Protein AF-A0A0Q0ZJF1-F1 (afdb_monomer_lite)

pLDDT: mean 91.46, std 5.4, range [70.0, 96.75]

Radius of gyration: 11.17 Å; chains: 1; bounding box: 30×26×27 Å

Foldseek 3Di:
DDWDWDADPNWIWIWADDPQQKIFIDTPNHTQFIKHWDQDPVGTQIATPGPSADSVRRRVVVVVVVVVVD

Structure (mmCIF, N/CA/C/O backbone):
data_AF-A0A0Q0ZJF1-F1
#
_entry.id   AF-A0A0Q0ZJF1-F1
#
loop_
_atom_site.group_PDB
_atom_site.id
_atom_site.type_symbol
_atom_site.label_atom_id
_atom_site.label_alt_id
_atom_site.label_comp_id
_atom_site.label_asym_id
_atom_site.label_entity_id
_atom_site.label_seq_id
_atom_site.pdbx_PDB_ins_code
_atom_site.Cartn_x
_atom_site.Cartn_y
_atom_site.Cartn_z
_atom_site.occupancy
_atom_site.B_iso_or_equiv
_atom_site.auth_seq_id
_atom_site.auth_comp_id
_atom_site.auth_asym_id
_atom_site.auth_atom_id
_atom_site.pdbx_PDB_model_num
ATOM 1 N N . MET A 1 1 ? 3.537 14.417 5.008 1.00 70.00 1 MET A N 1
ATOM 2 C CA . MET A 1 1 ? 2.366 14.513 4.112 1.00 70.00 1 MET A CA 1
ATOM 3 C C . MET A 1 1 ? 1.116 14.153 4.906 1.00 70.00 1 MET A C 1
ATOM 5 O O . MET A 1 1 ? 1.249 13.486 5.929 1.00 70.00 1 MET A O 1
ATOM 9 N N . GLU A 1 2 ? -0.056 14.644 4.504 1.00 84.31 2 GLU A N 1
ATOM 10 C CA . GLU A 1 2 ? -1.330 14.314 5.162 1.00 84.31 2 GLU A CA 1
ATOM 11 C C . GLU A 1 2 ? -1.892 12.992 4.620 1.00 84.31 2 GLU A C 1
ATOM 13 O O . GLU A 1 2 ? -1.598 12.606 3.491 1.00 84.31 2 GLU A O 1
ATOM 18 N N . SER A 1 3 ? -2.660 12.274 5.439 1.00 91.50 3 SER A N 1
ATOM 19 C CA . SER A 1 3 ? -3.418 11.106 4.979 1.00 91.50 3 SER A CA 1
ATOM 20 C C . SER A 1 3 ? -4.581 11.538 4.093 1.00 91.50 3 SER A C 1
ATOM 22 O O . SER A 1 3 ? -5.193 12.574 4.356 1.00 91.50 3 SER A O 1
ATOM 24 N N . PHE A 1 4 ? -4.933 10.710 3.119 1.00 93.81 4 PHE A N 1
ATOM 25 C CA . PHE A 1 4 ? -6.047 10.953 2.207 1.00 93.81 4 PHE A CA 1
ATOM 26 C C . PHE A 1 4 ? -6.848 9.674 1.965 1.00 93.81 4 PHE A C 1
ATOM 28 O O . PHE A 1 4 ? -6.435 8.575 2.340 1.00 93.81 4 PHE A O 1
ATOM 35 N N . GLU A 1 5 ? -8.030 9.834 1.382 1.00 94.75 5 GLU A N 1
ATOM 36 C CA . GLU A 1 5 ? -8.953 8.742 1.094 1.00 94.75 5 GLU A CA 1
ATOM 37 C C . GLU A 1 5 ? -9.111 8.586 -0.418 1.00 94.75 5 GLU A C 1
ATOM 39 O O . GLU A 1 5 ? -9.236 9.574 -1.139 1.00 94.75 5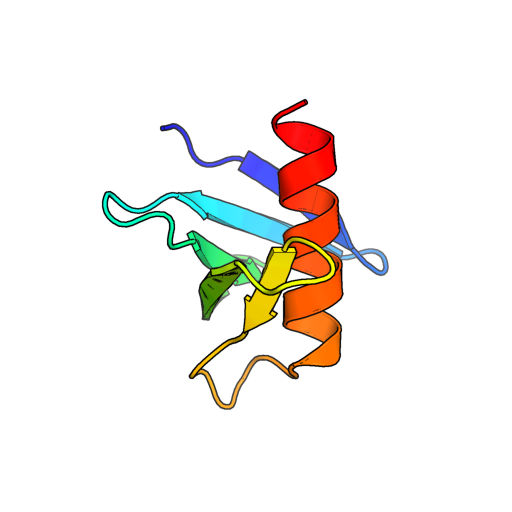 GLU A O 1
ATOM 44 N N . ILE A 1 6 ? -9.125 7.340 -0.885 1.00 94.12 6 ILE A N 1
ATOM 45 C CA . ILE A 1 6 ? -9.410 6.976 -2.275 1.00 94.12 6 ILE A CA 1
ATOM 46 C C . ILE A 1 6 ? -10.579 5.990 -2.317 1.00 94.12 6 ILE A C 1
ATOM 48 O O . ILE A 1 6 ? -10.766 5.190 -1.397 1.00 94.12 6 ILE A O 1
ATOM 52 N N . GLU A 1 7 ? -11.360 6.023 -3.394 1.00 93.06 7 GLU A N 1
ATOM 53 C CA . GLU A 1 7 ? -12.410 5.034 -3.637 1.00 93.06 7 GLU A CA 1
ATOM 54 C C . GLU A 1 7 ? -11.909 3.951 -4.593 1.00 93.06 7 GLU A C 1
ATOM 56 O O . GLU A 1 7 ? -11.560 4.229 -5.739 1.00 93.06 7 GLU A O 1
ATOM 61 N N . LEU A 1 8 ? -11.916 2.696 -4.142 1.00 92.25 8 LEU A N 1
ATOM 62 C CA . LEU A 1 8 ? -11.506 1.548 -4.945 1.00 92.25 8 LEU A CA 1
ATOM 63 C C . LEU A 1 8 ? -12.531 0.425 -4.809 1.00 92.25 8 LEU A C 1
ATOM 65 O O . LEU A 1 8 ? -12.844 -0.025 -3.710 1.00 92.25 8 LEU A O 1
ATOM 69 N N . LEU A 1 9 ? -13.082 -0.029 -5.940 1.00 89.38 9 LEU A N 1
ATOM 70 C CA . LEU A 1 9 ? -14.082 -1.107 -5.998 1.00 89.38 9 LEU A CA 1
ATOM 71 C C . LEU A 1 9 ? -15.304 -0.876 -5.078 1.00 89.38 9 LEU A C 1
ATOM 73 O O . LEU A 1 9 ? -15.888 -1.826 -4.555 1.00 89.38 9 LEU A O 1
ATOM 77 N N . GLY A 1 10 ? -15.700 0.387 -4.884 1.00 89.62 10 GLY A N 1
ATOM 78 C CA . GLY A 1 10 ? -16.812 0.772 -4.008 1.00 89.62 10 GLY A CA 1
ATOM 79 C C . GLY A 1 10 ? -16.484 0.747 -2.512 1.00 89.62 10 GLY A C 1
ATOM 80 O O . GLY A 1 10 ? -17.405 0.759 -1.696 1.00 89.62 10 GLY A O 1
ATOM 81 N N . LYS A 1 11 ? -15.198 0.689 -2.150 1.00 90.31 11 LYS A N 1
ATOM 82 C CA . LYS A 1 11 ? -14.705 0.813 -0.778 1.00 90.31 11 LYS A CA 1
ATOM 83 C C . LYS A 1 11 ? -13.883 2.083 -0.613 1.00 90.31 11 LYS A C 1
ATOM 85 O O . LYS A 1 11 ? -13.183 2.488 -1.539 1.00 90.31 11 LYS A O 1
ATOM 90 N N . VAL A 1 12 ? -13.931 2.654 0.587 1.00 93.50 12 VAL A N 1
ATOM 91 C CA . VAL A 1 12 ? -13.072 3.774 0.975 1.00 93.50 12 VAL A CA 1
ATOM 92 C C . VAL A 1 12 ? -11.783 3.216 1.563 1.00 93.50 12 VAL A C 1
ATOM 94 O O . VAL A 1 12 ? -11.800 2.492 2.563 1.00 93.50 12 VAL A O 1
ATOM 97 N N . ILE A 1 13 ? -10.669 3.553 0.925 1.00 96.12 13 ILE A N 1
ATOM 98 C CA . ILE A 1 13 ? -9.328 3.177 1.349 1.00 96.12 13 ILE A CA 1
ATOM 99 C C . ILE A 1 13 ? -8.643 4.428 1.878 1.00 96.12 13 ILE A C 1
ATOM 101 O O . ILE A 1 13 ? -8.498 5.416 1.162 1.00 96.12 13 ILE A O 1
ATOM 105 N N . THR A 1 14 ? -8.212 4.392 3.134 1.00 96.75 14 THR A N 1
ATOM 106 C CA . THR A 1 14 ? -7.389 5.457 3.703 1.00 96.75 14 THR A CA 1
ATOM 107 C C . THR A 1 14 ? -5.928 5.129 3.451 1.00 96.75 14 THR A C 1
ATOM 109 O O . THR A 1 14 ? -5.436 4.065 3.837 1.00 96.75 14 THR A O 1
ATOM 112 N N . VAL A 1 15 ? -5.229 6.070 2.833 1.00 95.69 15 VAL A N 1
ATOM 113 C CA . VAL A 1 15 ? -3.806 5.995 2.544 1.00 95.69 15 VAL A CA 1
ATOM 114 C C . VAL A 1 15 ? -3.079 6.982 3.445 1.00 95.69 15 VAL A C 1
ATOM 116 O O . VAL A 1 15 ? -3.437 8.160 3.537 1.00 95.69 15 VAL A O 1
ATOM 119 N N . ARG A 1 16 ? -2.036 6.506 4.125 1.00 95.44 16 ARG A N 1
ATOM 120 C CA . ARG A 1 16 ? -1.180 7.345 4.957 1.00 95.44 16 ARG A CA 1
ATOM 121 C C . ARG A 1 16 ? 0.274 7.269 4.479 1.00 95.44 16 ARG A C 1
ATOM 123 O O . ARG A 1 16 ? 0.904 6.229 4.658 1.00 95.44 16 ARG A O 1
ATOM 130 N N . PRO A 1 17 ? 0.822 8.360 3.924 1.00 93.56 17 PRO A N 1
ATOM 131 C CA . PRO A 1 17 ? 2.226 8.416 3.528 1.00 93.56 17 PRO A CA 1
ATOM 132 C C . PRO A 1 17 ? 3.161 8.325 4.741 1.00 93.56 17 PRO A C 1
ATOM 134 O O . PRO A 1 17 ? 2.905 8.927 5.791 1.00 93.56 17 PRO A O 1
ATOM 137 N N . LEU A 1 18 ? 4.258 7.590 4.573 1.00 91.81 18 LEU A N 1
ATOM 138 C CA . LEU A 1 18 ? 5.365 7.464 5.518 1.00 91.81 18 LEU A CA 1
ATOM 139 C C . LEU A 1 18 ? 6.555 8.335 5.085 1.00 91.81 18 LEU A C 1
ATOM 141 O O . LEU A 1 18 ? 6.603 8.855 3.974 1.00 91.81 18 LEU A O 1
ATOM 145 N N . ASP A 1 19 ? 7.559 8.476 5.953 1.00 85.81 19 ASP A N 1
ATOM 146 C CA . ASP A 1 19 ? 8.792 9.226 5.655 1.00 85.81 19 ASP A CA 1
ATOM 147 C C . ASP A 1 19 ? 9.684 8.574 4.570 1.00 85.81 19 ASP A C 1
ATOM 149 O O . ASP A 1 19 ? 10.705 9.147 4.199 1.00 85.81 19 ASP A O 1
ATOM 153 N N . SER A 1 20 ? 9.359 7.370 4.080 1.00 78.94 20 SER A N 1
ATOM 154 C CA . SER A 1 20 ? 10.224 6.542 3.213 1.00 78.94 20 SER A CA 1
ATOM 155 C C . SER A 1 20 ? 9.594 6.181 1.863 1.00 78.94 20 SER A C 1
ATOM 157 O O . SER A 1 20 ? 9.765 5.060 1.409 1.00 78.94 20 SER A O 1
ATOM 159 N N . GLU A 1 21 ? 8.825 7.093 1.255 1.00 86.75 21 GLU A N 1
ATOM 160 C CA . GLU A 1 21 ? 8.072 6.877 -0.010 1.00 86.75 21 GLU A CA 1
ATOM 161 C C . GLU A 1 21 ? 7.041 5.727 0.044 1.00 86.75 21 GLU A C 1
ATOM 163 O O . GLU A 1 21 ? 6.317 5.479 -0.912 1.00 86.75 21 GLU A O 1
ATOM 168 N N . ASP A 1 22 ? 6.937 5.060 1.189 1.00 93.50 22 ASP A N 1
ATOM 169 C CA . ASP A 1 22 ? 5.981 4.014 1.507 1.00 93.50 22 ASP A CA 1
ATOM 170 C C . ASP A 1 22 ? 4.636 4.589 1.966 1.00 93.50 22 ASP A C 1
ATOM 172 O O . ASP A 1 22 ? 4.554 5.695 2.510 1.00 93.50 22 ASP A O 1
ATOM 176 N N . TYR A 1 23 ? 3.580 3.786 1.838 1.00 95.19 23 TYR A N 1
ATOM 177 C CA . TYR A 1 23 ? 2.231 4.173 2.236 1.00 95.19 23 TYR A CA 1
ATOM 178 C C . TYR A 1 23 ? 1.556 3.076 3.057 1.00 95.19 23 TYR A C 1
ATOM 180 O O . TYR A 1 23 ? 1.446 1.929 2.623 1.00 95.19 23 TYR A O 1
ATOM 188 N N . GLU A 1 24 ? 1.063 3.429 4.244 1.00 96.00 24 GLU A N 1
ATOM 189 C CA . GLU A 1 24 ? 0.168 2.569 5.016 1.00 96.00 24 GLU A CA 1
ATOM 190 C C . GLU A 1 24 ? -1.236 2.596 4.404 1.00 96.00 24 GLU A C 1
ATOM 192 O O . GLU A 1 24 ? -1.771 3.658 4.081 1.00 96.00 24 GLU A O 1
ATOM 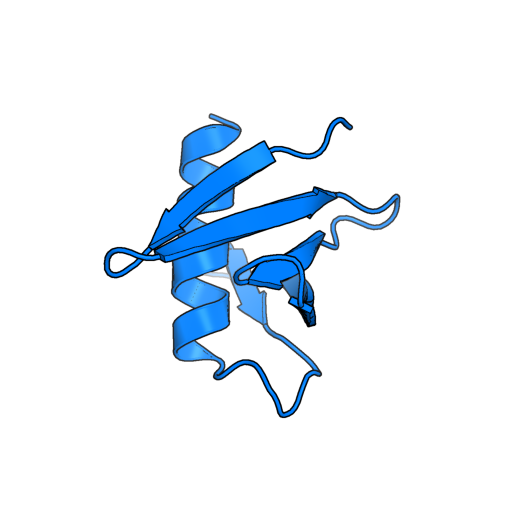197 N N . VAL A 1 25 ? -1.851 1.421 4.298 1.00 96.69 25 VAL A N 1
ATOM 198 C CA . VAL A 1 25 ? -3.175 1.223 3.707 1.00 96.69 25 VAL A CA 1
ATOM 199 C C . VAL A 1 25 ? -4.147 0.721 4.768 1.00 96.69 25 VAL A C 1
ATOM 201 O O . VAL A 1 25 ? -3.890 -0.280 5.452 1.00 96.69 25 VAL A O 1
ATOM 204 N N . PHE A 1 26 ? -5.298 1.383 4.855 1.00 96.06 26 PHE A N 1
ATOM 205 C CA . PHE A 1 26 ? -6.411 1.004 5.715 1.00 96.06 26 PHE A CA 1
ATOM 206 C C . PHE A 1 26 ? -7.694 0.868 4.895 1.00 96.06 26 PHE A C 1
ATOM 208 O O . PHE A 1 26 ? -7.980 1.697 4.039 1.00 96.06 26 PHE A O 1
ATOM 215 N N . GLU A 1 27 ? -8.493 -0.151 5.192 1.00 93.94 27 GLU A N 1
ATOM 216 C CA . GLU A 1 27 ? -9.833 -0.349 4.626 1.00 93.94 27 GLU A CA 1
ATOM 217 C C . GLU A 1 27 ? -10.833 -0.367 5.783 1.00 93.94 27 GLU A C 1
ATOM 219 O O . GLU A 1 27 ? -10.646 -1.131 6.731 1.00 93.94 27 GLU A O 1
ATOM 224 N N . ASP A 1 28 ? -11.844 0.508 5.753 1.00 89.06 28 ASP A N 1
ATOM 225 C CA . ASP A 1 28 ? -12.829 0.657 6.841 1.00 89.06 28 ASP A CA 1
ATOM 226 C C . ASP A 1 28 ? -12.177 0.864 8.232 1.00 89.06 28 ASP A C 1
ATOM 228 O O . ASP A 1 28 ? -12.631 0.359 9.261 1.00 89.06 28 ASP A O 1
ATOM 232 N N . GLY A 1 29 ? -11.048 1.583 8.267 1.00 88.75 29 GLY A N 1
ATOM 233 C CA . GLY A 1 29 ? -10.252 1.814 9.480 1.00 88.75 29 GLY A CA 1
ATOM 234 C C . GLY A 1 29 ? -9.411 0.614 9.940 1.00 88.75 29 GLY A C 1
ATOM 235 O O . GLY A 1 29 ? -8.683 0.714 10.931 1.00 88.75 29 GLY A O 1
ATOM 236 N N . GLN A 1 30 ? -9.459 -0.517 9.233 1.00 93.62 30 GLN A N 1
ATOM 237 C CA . GLN A 1 30 ? -8.621 -1.678 9.503 1.00 93.62 30 GLN A CA 1
ATOM 238 C C . GLN A 1 30 ? -7.303 -1.583 8.736 1.00 93.62 30 GLN A C 1
ATOM 240 O O . GLN A 1 30 ? -7.283 -1.537 7.510 1.00 93.62 30 GLN A O 1
ATOM 245 N N . TYR A 1 31 ? -6.187 -1.664 9.460 1.00 95.00 31 TYR A N 1
ATOM 246 C CA . TYR A 1 31 ? -4.864 -1.735 8.847 1.00 95.00 31 TYR A CA 1
ATOM 247 C C . TYR A 1 31 ? -4.691 -3.013 8.010 1.00 95.00 31 TYR A C 1
ATOM 249 O O . TYR A 1 31 ? -4.811 -4.141 8.522 1.00 95.00 31 TYR A O 1
ATOM 257 N N . LEU A 1 32 ? -4.380 -2.827 6.727 1.00 95.38 32 LEU A N 1
ATOM 258 C CA . LEU A 1 32 ? -4.115 -3.906 5.781 1.00 95.38 32 LEU A CA 1
ATOM 259 C C . LEU A 1 32 ? -2.619 -4.147 5.602 1.00 95.38 32 LEU A C 1
ATOM 261 O O . LEU A 1 32 ? -2.202 -5.303 5.542 1.00 95.38 32 LEU A O 1
ATOM 265 N N . GLY A 1 33 ? -1.801 -3.100 5.542 1.00 95.69 33 GLY A N 1
ATOM 266 C CA . GLY A 1 33 ? -0.373 -3.246 5.286 1.00 95.69 33 GLY A CA 1
ATOM 267 C C . GLY A 1 33 ? 0.275 -1.981 4.752 1.00 95.69 33 GLY A C 1
ATOM 268 O O . GLY A 1 33 ? -0.346 -0.923 4.722 1.00 95.69 33 GLY A O 1
ATOM 269 N N . VAL A 1 34 ? 1.518 -2.131 4.304 1.00 95.88 34 VAL A N 1
ATOM 270 C CA . VAL A 1 34 ? 2.266 -1.092 3.593 1.00 95.88 34 VAL A CA 1
ATOM 271 C C . VAL A 1 34 ? 2.378 -1.476 2.124 1.00 95.88 34 VAL A C 1
ATOM 273 O O . VAL A 1 34 ? 2.575 -2.658 1.803 1.00 95.88 34 VAL A O 1
ATOM 276 N N . ILE A 1 35 ? 2.264 -0.485 1.250 1.00 95.94 35 ILE A N 1
ATOM 277 C CA . ILE A 1 35 ? 2.656 -0.589 -0.152 1.00 95.94 35 ILE A CA 1
ATOM 278 C C . ILE A 1 35 ? 3.846 0.332 -0.425 1.00 95.94 35 ILE A C 1
ATOM 280 O O . ILE A 1 35 ? 3.970 1.395 0.183 1.00 95.94 35 ILE A O 1
ATOM 284 N N . THR A 1 36 ? 4.705 -0.102 -1.338 1.00 94.94 36 THR A N 1
ATOM 285 C CA . THR A 1 36 ? 5.967 0.555 -1.680 1.00 94.94 36 THR A CA 1
ATOM 286 C C . THR A 1 36 ? 6.028 0.750 -3.193 1.00 94.94 36 THR A C 1
ATOM 288 O O . THR A 1 36 ? 5.841 -0.235 -3.925 1.00 94.94 36 THR A O 1
ATOM 291 N N . PRO A 1 37 ? 6.310 1.969 -3.681 1.00 94.88 37 PRO A N 1
ATOM 292 C CA . PRO A 1 37 ? 6.617 2.191 -5.081 1.00 94.88 37 PRO A CA 1
ATOM 293 C C . PRO A 1 37 ? 8.016 1.646 -5.392 1.00 94.88 37 PRO A C 1
ATOM 295 O O . PRO A 1 37 ? 9.003 1.933 -4.717 1.00 94.88 37 PRO A O 1
ATOM 298 N N . ILE A 1 38 ? 8.112 0.844 -6.442 1.00 93.19 38 ILE A N 1
ATOM 299 C CA . ILE A 1 38 ? 9.353 0.298 -6.980 1.00 93.19 38 ILE A CA 1
ATOM 300 C C . ILE A 1 38 ? 9.551 0.899 -8.365 1.00 93.19 38 ILE A C 1
ATOM 302 O O . ILE A 1 38 ? 8.807 0.600 -9.305 1.00 93.19 38 ILE A O 1
ATOM 306 N N . LEU A 1 39 ? 10.579 1.736 -8.489 1.00 90.31 39 LEU A N 1
ATOM 307 C CA . LEU A 1 39 ? 10.974 2.336 -9.756 1.00 90.31 39 LEU A CA 1
ATOM 308 C C . LEU A 1 39 ? 11.682 1.285 -10.625 1.00 90.31 39 LEU A C 1
ATOM 310 O O . LEU A 1 39 ? 12.765 0.809 -10.278 1.00 90.31 39 LEU A O 1
ATOM 314 N N . GLY A 1 40 ? 11.068 0.918 -11.746 1.00 86.38 40 GLY A N 1
ATOM 315 C CA . GLY A 1 40 ? 11.641 0.018 -12.746 1.00 86.38 40 GLY A CA 1
ATOM 316 C C . GLY A 1 40 ? 11.876 0.711 -14.089 1.00 86.38 40 GLY A C 1
ATOM 317 O O . GLY A 1 40 ? 11.476 1.855 -14.300 1.00 86.38 40 GLY A O 1
ATOM 318 N N . ASP A 1 41 ? 12.480 -0.006 -15.041 1.00 85.31 41 ASP A N 1
ATOM 319 C CA . ASP A 1 41 ? 12.762 0.506 -16.395 1.00 85.31 41 ASP A CA 1
ATOM 320 C C . ASP A 1 41 ? 11.510 0.975 -17.166 1.00 85.31 41 ASP A C 1
ATOM 322 O O . ASP A 1 41 ? 11.619 1.796 -18.074 1.00 85.31 41 ASP A O 1
ATOM 326 N N . ASN A 1 42 ? 10.322 0.476 -16.804 1.00 82.38 42 ASN A N 1
ATOM 327 C CA . ASN A 1 42 ? 9.048 0.782 -17.468 1.00 82.38 42 ASN A CA 1
ATOM 328 C C . ASN A 1 42 ? 8.131 1.715 -16.654 1.00 82.38 42 ASN A C 1
ATOM 330 O O . ASN A 1 42 ? 6.959 1.846 -17.000 1.00 82.38 42 ASN A O 1
ATOM 334 N N . GLY A 1 43 ? 8.636 2.342 -15.589 1.00 86.56 43 GLY A N 1
ATOM 335 C CA . GLY A 1 43 ? 7.852 3.211 -14.707 1.00 86.56 43 GLY A CA 1
ATOM 336 C C . GLY A 1 43 ? 7.749 2.684 -13.279 1.00 86.56 43 GLY A C 1
ATOM 337 O O . GLY A 1 43 ? 8.566 1.870 -12.841 1.00 86.56 43 GLY A O 1
ATOM 338 N N . ILE A 1 44 ? 6.759 3.187 -12.544 1.00 91.44 44 ILE A N 1
ATOM 339 C CA . ILE A 1 44 ? 6.519 2.824 -11.147 1.00 91.44 44 ILE A CA 1
ATOM 340 C C . ILE A 1 44 ? 5.650 1.565 -11.098 1.00 91.44 44 ILE A C 1
ATOM 342 O O . ILE A 1 44 ? 4.622 1.455 -11.762 1.00 91.44 44 ILE A O 1
ATOM 346 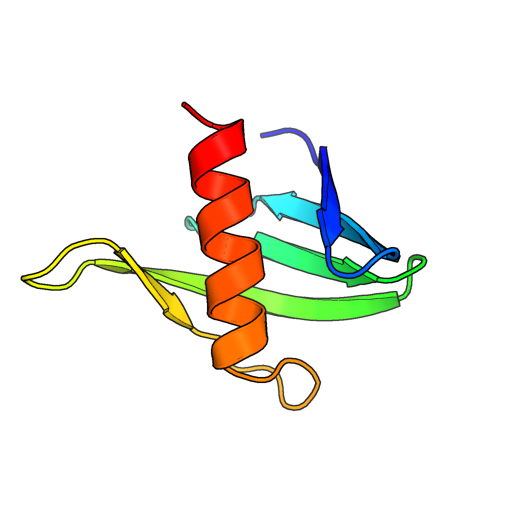N N . THR A 1 45 ? 6.095 0.586 -10.317 1.00 93.62 45 THR A N 1
ATOM 347 C CA . THR A 1 45 ? 5.325 -0.614 -9.973 1.00 93.62 45 THR A CA 1
ATOM 348 C C . THR A 1 45 ? 5.108 -0.628 -8.477 1.00 93.62 45 THR A C 1
ATOM 350 O O . THR A 1 45 ? 6.029 -0.322 -7.728 1.00 93.62 45 THR A O 1
ATOM 353 N N . TRP A 1 46 ? 3.923 -0.996 -8.016 1.00 94.38 46 TRP A N 1
ATOM 354 C CA . TRP A 1 46 ? 3.620 -0.987 -6.591 1.00 94.38 46 TRP A CA 1
ATOM 355 C C . TRP A 1 46 ? 3.607 -2.401 -6.046 1.00 94.38 46 TRP A C 1
ATOM 357 O O . TRP A 1 46 ? 3.010 -3.314 -6.612 1.00 94.38 46 TRP A O 1
ATOM 367 N N . SER A 1 47 ? 4.309 -2.592 -4.937 1.00 93.75 47 SER A N 1
ATOM 368 C CA . SER A 1 47 ? 4.447 -3.891 -4.287 1.00 93.75 47 SER A CA 1
ATOM 369 C C . SER A 1 47 ? 4.069 -3.808 -2.822 1.00 93.75 47 SER A C 1
ATOM 371 O O . SER A 1 47 ? 4.069 -2.741 -2.213 1.00 93.75 47 SER A O 1
ATOM 373 N N . THR A 1 48 ? 3.756 -4.956 -2.234 1.00 94.38 48 THR A N 1
ATOM 374 C CA . THR A 1 48 ? 3.435 -5.067 -0.814 1.00 94.38 48 THR A CA 1
ATOM 375 C C . THR A 1 48 ? 4.111 -6.285 -0.207 1.00 94.38 48 THR A C 1
ATOM 377 O O . THR A 1 48 ? 4.271 -7.318 -0.853 1.00 94.38 48 THR A O 1
ATOM 380 N N . HIS A 1 49 ? 4.481 -6.171 1.066 1.00 88.81 49 HIS A 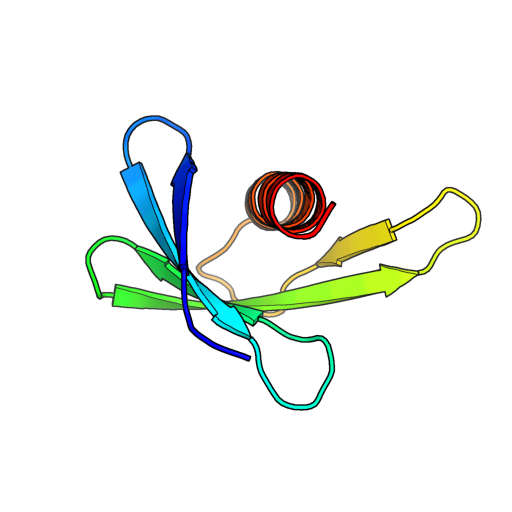N 1
ATOM 381 C CA . HIS A 1 49 ? 4.931 -7.302 1.878 1.00 88.81 49 HIS A CA 1
ATOM 382 C C . HIS A 1 49 ? 3.807 -7.859 2.768 1.00 88.81 49 HIS A C 1
ATOM 384 O O . HIS A 1 49 ? 4.047 -8.756 3.574 1.00 88.81 49 HIS A O 1
ATO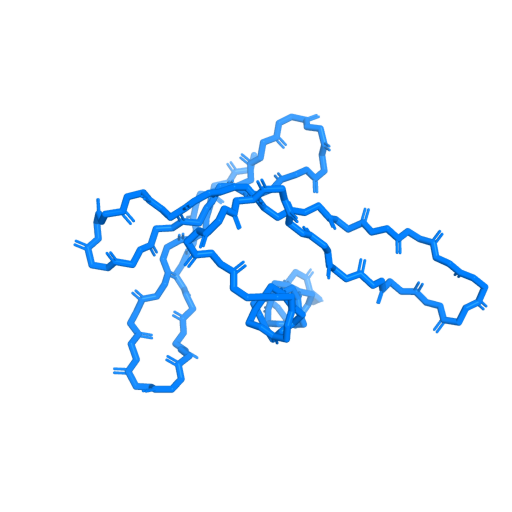M 390 N N . SER A 1 50 ? 2.588 -7.315 2.667 1.00 91.25 50 SER A N 1
ATOM 391 C CA . SER A 1 50 ? 1.453 -7.762 3.472 1.00 91.25 50 SER A CA 1
ATOM 392 C C . SER A 1 50 ? 0.760 -8.968 2.850 1.00 91.25 50 SER A C 1
ATOM 394 O O . SER A 1 50 ? 0.357 -8.934 1.695 1.00 91.25 50 SER A O 1
ATOM 396 N N . GLU A 1 51 ? 0.497 -9.997 3.654 1.00 90.88 51 GLU A N 1
ATOM 397 C CA . GLU A 1 51 ? -0.339 -11.136 3.247 1.00 90.88 51 GLU A CA 1
ATOM 398 C C . GLU A 1 51 ? -1.828 -10.766 3.096 1.00 90.88 51 GLU A C 1
ATOM 400 O O . GLU A 1 51 ? -2.612 -11.546 2.558 1.00 90.88 51 GLU A O 1
ATOM 405 N N . LYS A 1 52 ? -2.244 -9.584 3.578 1.00 91.50 52 LYS A N 1
ATOM 406 C CA . LYS A 1 52 ? -3.631 -9.095 3.476 1.00 91.50 52 LYS A CA 1
ATOM 407 C C . LYS A 1 52 ? -3.899 -8.292 2.205 1.00 91.50 52 LYS A C 1
ATOM 409 O O . LYS A 1 52 ? -5.053 -7.971 1.935 1.00 91.50 52 LYS A O 1
ATOM 414 N N . ILE A 1 53 ? -2.854 -7.938 1.460 1.00 93.12 53 ILE A N 1
ATOM 415 C CA . ILE A 1 53 ? -2.944 -7.133 0.245 1.00 93.12 53 ILE A CA 1
ATOM 416 C C . ILE A 1 53 ? -2.410 -7.989 -0.903 1.00 93.12 53 ILE A C 1
ATOM 418 O O . ILE A 1 53 ? -1.265 -8.427 -0.887 1.00 93.12 53 ILE A O 1
ATOM 422 N N . ALA A 1 54 ? -3.242 -8.247 -1.908 1.00 93.50 54 ALA A N 1
ATOM 423 C CA . ALA A 1 54 ? -2.773 -8.885 -3.134 1.00 93.50 54 ALA A CA 1
ATOM 424 C C . ALA A 1 54 ? -1.936 -7.891 -3.956 1.00 93.50 54 ALA A C 1
ATOM 426 O O . ALA A 1 54 ? -2.245 -6.702 -3.968 1.00 93.50 54 ALA A O 1
ATOM 427 N N . ASN A 1 55 ? -0.928 -8.366 -4.693 1.00 92.00 55 ASN A N 1
ATOM 428 C CA . ASN A 1 55 ? -0.077 -7.485 -5.509 1.00 92.00 55 ASN A CA 1
ATOM 429 C C . ASN A 1 55 ? -0.881 -6.671 -6.535 1.00 92.00 55 ASN A C 1
ATOM 431 O O . ASN A 1 55 ? -0.662 -5.473 -6.651 1.00 92.00 55 ASN A O 1
ATOM 435 N N . ASP A 1 56 ? -1.874 -7.269 -7.202 1.00 94.12 56 ASP A N 1
ATOM 436 C CA . ASP A 1 56 ? -2.749 -6.530 -8.125 1.00 94.12 56 ASP A CA 1
ATOM 437 C C . ASP A 1 56 ? -3.570 -5.439 -7.418 1.00 94.12 56 ASP A C 1
ATOM 439 O O . ASP A 1 56 ? -3.923 -4.425 -8.016 1.00 94.12 56 ASP A O 1
ATOM 443 N N . TYR A 1 57 ? -3.897 -5.637 -6.138 1.00 94.75 57 TYR A N 1
ATOM 444 C CA . TYR A 1 57 ? -4.598 -4.636 -5.334 1.00 94.75 57 TYR A CA 1
ATOM 445 C C . TYR A 1 57 ? -3.654 -3.509 -4.906 1.00 94.75 57 TYR A C 1
ATOM 447 O O . TYR A 1 57 ? -4.027 -2.344 -4.990 1.00 94.75 57 TYR A O 1
ATOM 455 N N . ALA A 1 58 ? -2.416 -3.841 -4.522 1.00 95.44 58 ALA A N 1
ATOM 456 C CA . ALA A 1 58 ? -1.372 -2.852 -4.260 1.00 95.44 58 ALA A CA 1
ATOM 457 C C . ALA A 1 58 ? -1.091 -1.988 -5.499 1.00 95.44 58 ALA A C 1
ATOM 459 O O . ALA A 1 58 ? -0.968 -0.775 -5.360 1.00 95.44 58 ALA A O 1
ATOM 460 N N . GLN A 1 59 ? -1.068 -2.596 -6.693 1.00 95.50 59 GLN A N 1
ATOM 461 C CA . GLN A 1 59 ? -0.929 -1.877 -7.961 1.00 95.50 59 GLN A CA 1
ATOM 462 C C . GLN A 1 59 ? -2.056 -0.864 -8.174 1.00 95.50 59 GLN A C 1
ATOM 464 O O . GLN A 1 59 ? -1.769 0.308 -8.377 1.00 95.50 59 GLN A O 1
ATOM 469 N N . GLN A 1 60 ? -3.316 -1.283 -8.037 1.00 95.56 60 GLN A N 1
ATOM 470 C CA . GLN A 1 60 ? -4.468 -0.387 -8.207 1.00 95.56 60 GLN A CA 1
ATOM 471 C C . GLN A 1 60 ? -4.487 0.767 -7.195 1.00 95.56 60 GLN A C 1
ATOM 473 O O . GLN A 1 60 ? -4.819 1.893 -7.551 1.00 95.56 60 GLN A O 1
ATOM 478 N N . ILE A 1 61 ? -4.144 0.499 -5.928 1.00 95.19 61 ILE A N 1
ATOM 479 C CA . ILE A 1 61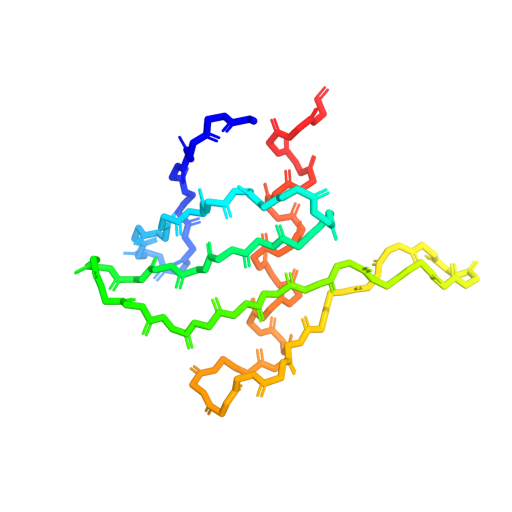 ? -4.040 1.551 -4.905 1.00 95.19 61 ILE A CA 1
ATOM 480 C C . ILE A 1 61 ? -2.939 2.538 -5.292 1.00 95.19 61 ILE A C 1
ATOM 482 O O . ILE A 1 61 ? -3.151 3.742 -5.225 1.00 95.19 61 ILE A O 1
ATOM 486 N N . GLY A 1 62 ? -1.779 2.028 -5.701 1.00 94.44 62 GLY A N 1
ATOM 487 C CA . GLY A 1 62 ? -0.643 2.837 -6.110 1.00 94.44 62 GLY A CA 1
ATOM 488 C C . GLY A 1 62 ? -0.932 3.758 -7.291 1.00 94.44 62 GLY A C 1
ATOM 489 O O . GLY A 1 62 ? -0.625 4.942 -7.228 1.00 94.44 62 GLY A O 1
ATOM 490 N N . GLU A 1 63 ? -1.600 3.245 -8.324 1.00 93.94 63 GLU A N 1
ATOM 491 C CA . GLU A 1 63 ? -2.024 4.053 -9.475 1.00 93.94 63 GLU A CA 1
ATOM 492 C C . GLU A 1 63 ? -2.937 5.213 -9.043 1.00 93.94 63 GLU A C 1
ATOM 494 O O . GLU A 1 63 ? -2.723 6.351 -9.452 1.00 93.94 63 GLU A O 1
ATOM 499 N N . LEU A 1 64 ? -3.888 4.962 -8.135 1.00 94.62 64 LEU A N 1
ATOM 500 C CA . LEU A 1 64 ? -4.767 6.005 -7.590 1.00 94.62 64 LEU A CA 1
ATOM 501 C C . LEU A 1 64 ? -4.022 7.023 -6.710 1.00 94.62 64 LEU A C 1
ATOM 503 O O . LEU A 1 64 ? -4.416 8.187 -6.655 1.00 94.62 64 LEU A O 1
ATOM 507 N N . ILE A 1 65 ? -2.961 6.603 -6.011 1.00 92.81 65 ILE A N 1
ATOM 508 C CA . ILE A 1 65 ? -2.076 7.515 -5.269 1.00 92.81 65 ILE A CA 1
ATOM 509 C C . ILE A 1 65 ? -1.361 8.450 -6.245 1.00 92.81 65 ILE A C 1
ATOM 511 O O . ILE A 1 65 ? -1.341 9.656 -6.014 1.00 92.81 65 ILE A O 1
ATOM 515 N N . GLU A 1 66 ? -0.812 7.917 -7.340 1.00 90.69 66 GLU A N 1
ATOM 516 C CA . GLU A 1 66 ? -0.149 8.722 -8.372 1.00 90.69 66 GLU A CA 1
ATOM 517 C C . GLU A 1 66 ? -1.121 9.716 -9.021 1.00 90.69 66 GLU A C 1
ATOM 519 O O . GLU A 1 66 ? -0.788 10.889 -9.164 1.00 90.69 66 GLU A O 1
ATOM 524 N N . GLU A 1 67 ? -2.344 9.284 -9.344 1.00 89.00 67 GLU A N 1
ATOM 525 C CA . GLU A 1 67 ? -3.388 10.167 -9.882 1.00 89.00 67 GLU A CA 1
ATOM 526 C C . GLU A 1 67 ? -3.801 11.280 -8.907 1.00 89.00 67 GLU A C 1
ATOM 528 O O . GLU A 1 67 ? -4.213 12.352 -9.347 1.00 89.00 67 GLU A O 1
ATOM 533 N N . HIS A 1 68 ? -3.707 11.039 -7.597 1.00 87.00 68 HIS A N 1
ATOM 534 C CA . HIS A 1 68 ? -4.031 12.027 -6.569 1.00 87.00 68 HIS A CA 1
ATOM 535 C C . HIS A 1 68 ? -2.895 13.041 -6.327 1.00 87.00 68 HIS A C 1
ATOM 537 O O . HIS A 1 68 ? -3.173 14.181 -5.953 1.00 87.00 68 HIS A O 1
ATOM 543 N N . ASP A 1 69 ? -1.629 12.641 -6.493 1.00 78.12 69 ASP A N 1
ATOM 544 C CA . ASP A 1 69 ? -0.455 13.507 -6.266 1.00 78.12 69 ASP A CA 1
ATOM 545 C C . ASP A 1 69 ? -0.085 14.372 -7.497 1.00 78.12 69 ASP A C 1
ATOM 547 O O . ASP A 1 69 ? 0.666 15.342 -7.364 1.00 78.12 69 ASP A O 1
ATOM 551 N N . MET A 1 70 ? -0.612 14.042 -8.688 1.00 70.44 70 MET A N 1
ATOM 552 C CA . MET A 1 70 ? -0.461 14.818 -9.938 1.00 70.44 70 MET A CA 1
ATOM 553 C C . MET A 1 70 ? -1.240 16.142 -9.953 1.00 70.44 70 MET A C 1
ATOM 555 O O . MET A 1 70 ? -0.671 17.131 -10.481 1.00 70.44 70 MET A O 1
#

Sequence (70 aa):
MESFEIELLGKVITVRPLDSEDYEVFEDGQYLGVITPILGDNGITWSTHSEKIANDYAQQIGELIEEHDM

Secondary structure (DSSP, 8-state):
---EEEEETTEEEEEEE-TTS-EEEEETTEEEEEEEEEEETTEEEEEE--TTS-HHHHHHHHHHHHHHH-